Protein AF-A0A6B2CP28-F1 (afdb_monomer_lite)

Structure (mmCIF, N/CA/C/O backbone):
data_AF-A0A6B2CP28-F1
#
_entry.id   AF-A0A6B2CP28-F1
#
loop_
_atom_site.group_PDB
_atom_site.id
_atom_site.type_symbol
_atom_site.label_atom_id
_atom_site.label_alt_id
_atom_site.label_comp_id
_atom_site.label_asym_id
_atom_site.label_entity_id
_atom_site.label_seq_id
_atom_site.pdbx_PDB_ins_code
_atom_site.Cartn_x
_atom_site.Cartn_y
_atom_site.Cartn_z
_atom_site.occupancy
_atom_site.B_iso_or_equiv
_atom_site.auth_seq_id
_atom_site.auth_comp_id
_atom_site.auth_asym_id
_atom_site.auth_atom_id
_atom_site.pdbx_PDB_model_num
ATOM 1 N N . MET A 1 1 ? -25.891 40.504 17.942 1.00 38.31 1 MET A N 1
ATOM 2 C CA . MET A 1 1 ? -26.659 39.750 16.930 1.00 38.31 1 MET A CA 1
ATOM 3 C C . MET A 1 1 ? -25.998 38.389 16.812 1.00 38.31 1 MET A C 1
ATOM 5 O O . MET A 1 1 ? -24.889 38.319 16.306 1.00 38.31 1 MET A O 1
ATOM 9 N N . ALA A 1 2 ? -26.591 37.360 17.416 1.00 34.03 2 ALA A N 1
ATOM 10 C CA . ALA A 1 2 ? -26.086 35.992 17.345 1.00 34.03 2 ALA A CA 1
ATOM 11 C C . ALA A 1 2 ? -26.688 35.319 16.104 1.00 34.03 2 ALA A C 1
ATOM 13 O O . ALA A 1 2 ? -27.898 35.398 15.899 1.00 34.03 2 ALA A O 1
ATOM 14 N N . LEU A 1 3 ? -25.841 34.721 15.267 1.00 36.88 3 LEU A N 1
ATOM 15 C CA . LEU A 1 3 ? -26.268 33.876 14.151 1.00 36.88 3 LEU A CA 1
ATOM 16 C C . LEU A 1 3 ? -26.962 32.620 14.708 1.00 36.88 3 LEU A C 1
ATOM 18 O O . LEU A 1 3 ? -26.489 32.078 15.711 1.00 36.88 3 LEU A O 1
ATOM 22 N N . PRO A 1 4 ? -28.069 32.153 14.107 1.00 35.31 4 PRO A N 1
ATOM 23 C CA . PRO A 1 4 ? -28.723 30.937 14.559 1.00 35.31 4 PRO A CA 1
ATOM 24 C C . PRO A 1 4 ? -27.819 29.731 14.278 1.00 35.31 4 PRO A C 1
ATOM 26 O O . PRO A 1 4 ? -27.200 29.630 13.218 1.00 35.31 4 PRO A O 1
ATOM 29 N N . LEU A 1 5 ? -27.748 28.825 15.253 1.00 40.19 5 LEU A N 1
ATOM 30 C CA . LEU A 1 5 ? -27.145 27.505 15.103 1.00 40.19 5 LEU A CA 1
ATOM 31 C C . LEU A 1 5 ? -27.810 26.785 13.921 1.00 40.19 5 LEU A C 1
ATOM 33 O O . LEU A 1 5 ? -29.037 26.688 13.860 1.00 40.19 5 LEU A O 1
ATOM 37 N N . SER A 1 6 ? -26.986 26.302 12.990 1.00 42.72 6 SER A N 1
ATOM 38 C CA . SER A 1 6 ? -27.401 25.396 11.915 1.00 42.72 6 SER A CA 1
ATOM 39 C C . SER A 1 6 ? -28.162 24.202 12.512 1.00 42.72 6 SER A C 1
ATOM 41 O O . SER A 1 6 ? -27.736 23.698 13.558 1.00 42.72 6 SER A O 1
ATOM 43 N N . PRO A 1 7 ? -29.276 23.746 11.908 1.00 38.41 7 PRO A N 1
ATOM 44 C CA . PRO A 1 7 ? -30.028 22.618 12.437 1.00 38.41 7 PRO A CA 1
ATOM 45 C C . PRO A 1 7 ? -29.132 21.378 12.509 1.00 38.41 7 PRO A C 1
ATOM 47 O O . PRO A 1 7 ? -28.359 21.096 11.592 1.00 38.41 7 PRO A O 1
ATOM 50 N N . ALA A 1 8 ? -29.230 20.658 13.628 1.00 37.75 8 ALA A N 1
ATOM 51 C CA . ALA A 1 8 ? -28.559 19.384 13.827 1.00 37.75 8 ALA A CA 1
ATOM 52 C C . ALA A 1 8 ? -28.842 18.460 12.634 1.00 37.75 8 ALA A C 1
ATOM 54 O O . ALA A 1 8 ? -29.993 18.326 12.207 1.00 37.75 8 ALA A O 1
ATOM 55 N N . ALA A 1 9 ? -27.785 17.845 12.097 1.00 37.03 9 ALA A N 1
ATOM 56 C CA . ALA A 1 9 ? -27.901 16.825 11.068 1.00 37.03 9 ALA A CA 1
ATOM 57 C C . ALA A 1 9 ? -28.882 15.750 11.554 1.00 37.03 9 ALA A C 1
ATOM 59 O O . ALA A 1 9 ? -28.662 15.107 12.581 1.00 37.03 9 ALA A O 1
ATOM 60 N N . SER A 1 10 ? -29.996 15.603 10.846 1.00 34.75 10 SER A N 1
ATOM 61 C CA . SER A 1 10 ? -30.960 14.541 11.098 1.00 34.75 10 SER A CA 1
ATOM 62 C C . SER A 1 10 ? -30.521 13.321 10.297 1.00 34.75 10 SER A C 1
ATOM 64 O O . SER A 1 10 ? -30.512 13.342 9.069 1.00 34.75 10 SER A O 1
ATOM 66 N N . ALA A 1 11 ? -30.126 12.258 10.995 1.00 31.42 11 ALA A N 1
ATOM 67 C CA . ALA A 1 11 ? -30.044 10.935 10.397 1.00 31.42 11 ALA A CA 1
ATOM 68 C C . ALA A 1 11 ? -31.478 10.420 10.214 1.00 31.42 11 ALA A C 1
ATOM 70 O O . ALA A 1 11 ? -32.272 10.451 11.156 1.00 31.42 11 ALA A O 1
ATOM 71 N N . SER A 1 12 ? -31.824 9.973 9.009 1.00 33.59 12 SER A N 1
ATOM 72 C CA . SER A 1 12 ? -33.079 9.263 8.764 1.00 33.59 12 SER A CA 1
ATOM 73 C C . SER A 1 12 ? -32.764 7.791 8.533 1.00 33.59 12 SER A C 1
ATOM 75 O O . SER A 1 12 ? -31.929 7.448 7.702 1.00 33.59 12 SER A O 1
ATOM 77 N N . VAL A 1 13 ? -33.405 6.925 9.317 1.00 31.66 13 VAL A N 1
ATOM 78 C CA . VAL A 1 13 ? -33.374 5.474 9.126 1.00 31.66 13 VAL A CA 1
ATOM 79 C C . VAL A 1 13 ? -34.500 5.144 8.158 1.00 31.66 13 VAL A C 1
ATOM 81 O O . VAL A 1 13 ? -35.669 5.311 8.504 1.00 31.66 13 VAL A O 1
ATOM 84 N N . THR A 1 14 ? -34.163 4.699 6.951 1.00 35.66 14 THR A N 1
ATOM 85 C CA . THR A 1 14 ? -35.154 4.129 6.031 1.00 35.66 14 THR A CA 1
ATOM 86 C C . THR A 1 14 ? -34.930 2.627 5.978 1.00 35.66 14 THR A C 1
ATOM 88 O O . THR A 1 14 ? -33.905 2.160 5.495 1.00 35.66 14 THR A O 1
ATOM 91 N N . THR A 1 15 ? -35.879 1.862 6.507 1.00 32.38 15 THR A N 1
ATOM 92 C CA . THR A 1 15 ? -35.876 0.402 6.428 1.00 32.38 15 THR A CA 1
ATOM 93 C C . THR A 1 15 ? -36.390 -0.027 5.056 1.00 32.38 15 THR A C 1
ATOM 95 O O . THR A 1 15 ? -37.582 0.060 4.763 1.00 32.38 15 THR A O 1
ATOM 98 N N . LEU A 1 16 ? -35.494 -0.505 4.194 1.00 34.19 16 LEU A N 1
ATOM 99 C CA . LEU A 1 16 ? -35.865 -1.191 2.957 1.00 34.19 16 LEU A CA 1
ATOM 100 C C . LEU A 1 16 ? -35.676 -2.700 3.143 1.00 34.19 16 LEU A C 1
ATOM 102 O O . LEU A 1 16 ? -34.572 -3.219 3.029 1.00 34.19 16 LEU A O 1
ATOM 106 N N . GLY A 1 17 ? -36.781 -3.404 3.405 1.00 35.19 17 GLY A N 1
ATOM 107 C CA . GLY A 1 17 ? -36.851 -4.868 3.335 1.00 35.19 17 GLY A CA 1
ATOM 108 C C . GLY A 1 17 ? -37.191 -5.557 4.658 1.00 35.19 17 GLY A C 1
ATOM 109 O O . GLY A 1 17 ? -36.613 -5.287 5.702 1.00 35.19 17 GLY A O 1
ATOM 110 N N . SER A 1 18 ? -38.142 -6.489 4.607 1.00 37.91 18 SER A N 1
ATOM 111 C CA . SER A 1 18 ? -38.611 -7.297 5.739 1.00 37.91 18 SER A CA 1
ATOM 112 C C . SER A 1 18 ? -37.729 -8.536 5.979 1.00 37.91 18 SER A C 1
ATOM 114 O O . SER A 1 18 ? -38.221 -9.665 5.960 1.00 37.91 18 SER A O 1
ATOM 116 N N . GLY A 1 19 ? -36.420 -8.337 6.150 1.00 37.09 19 GLY A N 1
ATOM 117 C CA . GLY A 1 19 ? -35.455 -9.381 6.518 1.00 37.09 19 GLY A CA 1
ATOM 118 C C . GLY A 1 19 ? -34.717 -9.030 7.818 1.00 37.09 19 GLY A C 1
ATOM 119 O O . GLY A 1 19 ? -34.702 -7.864 8.195 1.00 37.09 19 GLY A O 1
ATOM 120 N N . PRO A 1 20 ? -34.084 -9.997 8.510 1.00 34.69 20 PRO A N 1
ATOM 121 C CA . PRO A 1 20 ? -33.405 -9.772 9.796 1.00 34.69 20 PRO A CA 1
ATOM 122 C C . PRO A 1 20 ? -32.085 -8.982 9.685 1.00 34.69 20 PRO A C 1
ATOM 124 O O . PRO A 1 20 ? -31.328 -8.916 10.648 1.00 34.69 20 PRO A O 1
ATOM 127 N N . TRP A 1 21 ? -31.795 -8.404 8.518 1.00 32.75 21 TRP A N 1
ATOM 128 C CA . TRP A 1 21 ? -30.595 -7.620 8.257 1.00 32.75 21 TRP A CA 1
ATOM 129 C C . TRP A 1 21 ? -30.989 -6.148 8.174 1.00 32.75 21 TRP A C 1
ATOM 131 O O . TRP A 1 21 ? -31.451 -5.669 7.140 1.00 32.75 21 TRP A O 1
ATOM 141 N N . GLU A 1 22 ? -30.840 -5.439 9.289 1.00 33.03 22 GLU A N 1
ATOM 142 C CA . GLU A 1 22 ? -30.859 -3.979 9.298 1.00 33.03 22 GLU A CA 1
ATOM 143 C C . GLU A 1 22 ? -29.590 -3.491 8.586 1.00 33.03 22 GLU A C 1
ATOM 145 O O . GLU A 1 22 ? -28.498 -3.484 9.152 1.00 33.03 22 GLU A O 1
ATOM 150 N N . TYR A 1 23 ? -29.707 -3.128 7.311 1.00 33.31 23 TYR A N 1
ATOM 151 C CA . TYR A 1 23 ? -28.635 -2.429 6.612 1.00 33.31 23 TYR A CA 1
ATOM 152 C C . TYR A 1 23 ? -28.639 -0.963 7.055 1.00 33.31 23 TYR A C 1
ATOM 154 O O . TYR A 1 23 ? -29.625 -0.251 6.863 1.00 33.31 23 TYR A O 1
ATOM 162 N N . VAL A 1 24 ? -27.528 -0.497 7.627 1.00 33.41 24 VAL A N 1
ATOM 163 C CA . VAL A 1 24 ? -27.251 0.938 7.744 1.00 33.41 24 VAL A CA 1
ATOM 164 C C . VAL A 1 24 ? -26.735 1.399 6.386 1.00 33.41 24 VAL A C 1
ATOM 166 O O . VAL A 1 24 ? -25.565 1.222 6.050 1.00 33.41 24 VAL A O 1
ATOM 169 N N . GLU A 1 25 ? -27.631 1.955 5.576 1.00 32.31 25 GLU A N 1
ATOM 170 C CA . GLU A 1 25 ? -27.261 2.669 4.361 1.00 32.31 25 GLU A CA 1
ATOM 171 C C . GLU A 1 25 ? -26.589 3.985 4.766 1.00 32.31 25 GLU A C 1
ATOM 173 O O . GLU A 1 25 ? -27.236 4.948 5.184 1.00 32.31 25 GLU A O 1
ATOM 178 N N . LEU A 1 26 ? -25.263 4.033 4.657 1.00 33.34 26 LEU A N 1
ATOM 179 C CA . LEU A 1 26 ? -24.561 5.306 4.611 1.00 33.34 26 LEU A CA 1
ATOM 180 C C . LEU A 1 26 ? -24.804 5.888 3.220 1.00 33.34 26 LEU A C 1
ATOM 182 O O . LEU A 1 26 ? -24.045 5.633 2.285 1.00 33.34 26 LEU A O 1
ATOM 186 N N . ILE A 1 27 ? -25.885 6.665 3.096 1.00 35.78 27 ILE A N 1
ATOM 187 C CA . ILE A 1 27 ? -26.033 7.659 2.030 1.00 35.78 27 ILE A CA 1
ATOM 188 C C . ILE A 1 27 ? -24.678 8.371 1.957 1.00 35.78 27 ILE A C 1
ATOM 190 O O . ILE A 1 27 ? -24.216 8.822 3.015 1.00 35.78 27 ILE A O 1
ATOM 194 N N . PRO A 1 28 ? -24.009 8.444 0.784 1.00 33.41 28 PRO A N 1
ATOM 195 C CA . PRO A 1 28 ? -22.745 9.154 0.682 1.00 33.41 28 PRO A CA 1
ATOM 196 C C . PRO A 1 28 ? -23.021 10.522 1.279 1.00 33.41 28 PRO A C 1
ATOM 198 O O . PRO A 1 28 ? -23.961 11.188 0.820 1.00 33.41 28 PRO A O 1
ATOM 201 N N . PRO A 1 29 ? -22.327 10.915 2.362 1.00 38.56 29 PRO A N 1
ATOM 202 C CA . PRO A 1 29 ? -22.622 12.195 2.935 1.00 38.56 29 PRO A CA 1
ATOM 203 C C . PRO A 1 29 ? -22.451 13.171 1.781 1.00 38.56 29 PRO A C 1
ATOM 205 O O . PRO A 1 29 ? -21.515 13.076 0.988 1.00 38.56 29 PRO A O 1
ATOM 208 N N . VAL A 1 30 ? -23.337 14.148 1.692 1.00 41.69 30 VAL A N 1
ATOM 209 C CA . VAL A 1 30 ? -23.111 15.329 0.849 1.00 41.69 30 VAL A CA 1
ATOM 210 C C . VAL A 1 30 ? -21.768 16.019 1.217 1.00 41.69 30 VAL A C 1
ATOM 212 O O . VAL A 1 30 ? -21.330 16.929 0.531 1.00 41.69 30 VAL A O 1
ATOM 215 N N . ASN A 1 31 ? -21.101 15.508 2.268 1.00 41.69 31 ASN A N 1
ATOM 216 C CA . ASN A 1 31 ? -19.755 15.740 2.770 1.00 41.69 31 ASN A CA 1
ATOM 217 C C . ASN A 1 31 ? -18.869 14.468 2.749 1.00 41.69 31 ASN A C 1
ATOM 219 O O . ASN A 1 31 ? -18.146 14.223 3.718 1.00 41.69 31 ASN A O 1
ATOM 223 N N . ALA A 1 32 ? -18.927 13.605 1.726 1.00 43.25 32 ALA A N 1
ATOM 224 C CA . ALA A 1 32 ? -17.820 12.683 1.470 1.00 43.25 32 ALA A CA 1
ATOM 225 C C . ALA A 1 32 ? -16.600 13.586 1.389 1.00 43.25 32 ALA A C 1
ATOM 227 O O . ALA A 1 32 ? -16.577 14.469 0.535 1.00 43.25 32 ALA A O 1
ATOM 228 N N . THR A 1 33 ? -15.702 13.485 2.370 1.00 44.34 33 THR A N 1
ATOM 229 C CA . THR A 1 33 ? -14.584 14.407 2.521 1.00 44.34 33 THR A CA 1
ATOM 230 C C . THR A 1 33 ? -13.826 14.400 1.214 1.00 44.34 33 THR A C 1
ATOM 232 O O . THR A 1 33 ? -13.039 13.492 0.945 1.00 44.34 33 THR A O 1
ATOM 235 N N . VAL A 1 34 ? -14.088 15.411 0.388 1.00 45.28 34 VAL A N 1
ATOM 236 C CA . VAL A 1 34 ? -13.196 15.800 -0.683 1.00 45.28 34 VAL A CA 1
ATOM 237 C C . VAL A 1 34 ? -11.833 15.906 -0.006 1.00 45.28 34 VAL A C 1
ATOM 239 O O . VAL A 1 34 ? -11.741 16.260 1.176 1.00 45.28 34 VAL A O 1
ATOM 242 N N . LEU A 1 35 ? -10.769 15.545 -0.714 1.00 48.34 35 LEU A N 1
ATOM 243 C CA . LEU A 1 35 ? -9.383 15.741 -0.283 1.00 48.34 35 LEU A CA 1
ATOM 244 C C . LEU A 1 35 ? -9.078 17.254 -0.181 1.00 48.34 35 LEU A C 1
ATOM 246 O O . LEU A 1 35 ? -8.117 17.759 -0.740 1.00 48.34 35 LEU A O 1
ATOM 250 N N . GLU A 1 36 ? -9.941 18.032 0.462 1.00 47.47 36 GLU A N 1
ATOM 251 C CA . GLU A 1 36 ? -10.172 19.434 0.142 1.00 47.47 36 GLU A CA 1
ATOM 252 C C . GLU A 1 36 ? -9.068 20.334 0.688 1.00 47.47 36 GLU A C 1
ATOM 254 O O . GLU A 1 36 ? -8.972 21.489 0.292 1.00 47.47 36 GLU A O 1
ATOM 259 N N . VAL A 1 37 ? -8.166 19.806 1.523 1.00 51.19 37 VAL A N 1
ATOM 260 C CA . VAL A 1 37 ? -6.989 20.545 1.994 1.00 51.19 37 VAL A CA 1
ATOM 261 C C . VAL A 1 37 ? -5.802 19.614 2.280 1.00 51.19 37 VAL A C 1
ATOM 263 O O . VAL A 1 37 ? -5.224 19.651 3.363 1.00 51.19 37 VAL A O 1
ATOM 266 N N . VAL A 1 38 ? -5.421 18.750 1.334 1.00 56.75 38 VAL A N 1
ATOM 267 C CA . VAL A 1 38 ? -4.126 18.045 1.422 1.00 56.75 38 VAL A CA 1
ATOM 268 C C . VAL A 1 38 ? -3.160 18.673 0.416 1.00 56.75 38 VAL A C 1
ATOM 270 O O . VAL A 1 38 ? -3.529 18.792 -0.759 1.00 56.75 38 VAL A O 1
ATOM 273 N N . PRO A 1 39 ? -1.943 19.104 0.818 1.00 68.31 39 PRO A N 1
ATOM 274 C CA . PRO A 1 39 ? -0.915 19.456 -0.155 1.00 68.31 39 PRO A CA 1
ATOM 275 C C . PRO A 1 39 ? -0.753 18.300 -1.143 1.00 68.31 39 PRO A C 1
ATOM 277 O O . PRO A 1 39 ? -0.866 17.136 -0.774 1.00 68.31 39 PRO A O 1
ATOM 280 N N . CYS A 1 40 ? -0.542 18.619 -2.416 1.00 82.62 40 CYS A N 1
ATOM 281 C CA . CYS A 1 40 ? -0.365 17.599 -3.440 1.00 82.62 40 CYS A CA 1
ATOM 282 C C . CYS A 1 40 ? 0.967 16.882 -3.186 1.00 82.62 40 CYS A C 1
ATOM 284 O O . CYS A 1 40 ? 2.029 17.444 -3.454 1.00 82.62 40 CYS A O 1
ATOM 286 N N . VAL A 1 41 ? 0.907 15.679 -2.614 1.00 89.62 41 VAL A N 1
ATOM 287 C CA . VAL A 1 41 ? 2.081 14.875 -2.258 1.00 89.62 41 VAL A CA 1
ATOM 288 C C . VAL A 1 41 ? 2.338 13.865 -3.359 1.00 89.62 41 VAL A C 1
ATOM 290 O O . VAL A 1 41 ? 1.409 13.242 -3.872 1.00 89.62 41 VAL A O 1
ATOM 293 N N . MET A 1 42 ? 3.610 13.700 -3.707 1.00 93.62 42 MET A N 1
ATOM 294 C CA . MET A 1 42 ? 4.080 12.713 -4.665 1.00 93.62 42 MET A CA 1
ATOM 295 C C . MET A 1 42 ? 5.246 11.949 -4.052 1.00 93.62 42 MET A C 1
ATOM 297 O O . MET A 1 42 ? 6.156 12.559 -3.491 1.00 93.62 42 MET A O 1
ATOM 301 N N . LEU A 1 43 ? 5.197 10.629 -4.166 1.00 95.50 43 LEU A N 1
ATOM 302 C CA . LEU A 1 43 ? 6.279 9.729 -3.802 1.00 95.50 43 LEU A CA 1
ATOM 303 C C . LEU A 1 43 ? 6.645 8.896 -5.008 1.00 95.50 43 LEU A C 1
ATOM 305 O O . LEU A 1 43 ? 5.772 8.522 -5.795 1.00 95.50 43 LEU A O 1
ATOM 309 N N . SER A 1 44 ? 7.920 8.551 -5.087 1.00 96.00 44 SER A N 1
ATOM 310 C CA . SER A 1 44 ? 8.421 7.742 -6.173 1.00 96.00 44 SER A CA 1
ATOM 311 C C . SER A 1 44 ? 9.442 6.723 -5.693 1.00 96.00 44 SER A C 1
ATOM 313 O O . SER A 1 44 ? 10.217 6.991 -4.775 1.00 96.00 44 SER A O 1
ATOM 315 N N . GLN A 1 45 ? 9.447 5.555 -6.325 1.00 97.19 45 GLN A N 1
ATOM 316 C CA . GLN A 1 45 ? 10.399 4.488 -6.063 1.00 97.19 45 GLN A CA 1
ATOM 317 C C . GLN A 1 45 ? 10.886 3.898 -7.388 1.00 97.19 45 GLN A C 1
ATOM 319 O O . GLN A 1 45 ? 10.125 3.292 -8.145 1.00 97.19 45 GLN A O 1
ATOM 324 N N . ALA A 1 46 ? 12.174 4.079 -7.667 1.00 96.25 46 ALA A N 1
ATOM 325 C CA . ALA A 1 46 ? 12.849 3.399 -8.765 1.00 96.25 46 ALA A CA 1
ATOM 326 C C . ALA A 1 46 ? 13.052 1.903 -8.438 1.00 96.25 46 ALA A C 1
ATOM 328 O O . ALA A 1 46 ? 13.070 1.534 -7.260 1.00 96.25 46 ALA A O 1
ATOM 329 N N . PRO A 1 47 ? 13.266 1.032 -9.440 1.00 95.31 47 PRO A N 1
ATOM 330 C CA . PRO A 1 47 ? 13.666 -0.359 -9.221 1.00 95.31 47 PRO A CA 1
ATOM 331 C C . PRO A 1 47 ? 14.858 -0.501 -8.260 1.00 95.31 47 PRO A C 1
ATOM 333 O O . PRO A 1 47 ? 15.898 0.122 -8.467 1.00 95.31 47 PRO A O 1
ATOM 336 N N . GLY A 1 48 ? 14.710 -1.307 -7.204 1.00 92.94 48 GLY A N 1
ATOM 337 C CA . GLY A 1 48 ? 15.714 -1.464 -6.141 1.00 92.94 48 GLY A CA 1
ATOM 338 C C . GLY A 1 48 ? 15.929 -0.215 -5.277 1.00 92.94 48 GLY A C 1
ATOM 339 O O . GLY A 1 48 ? 16.864 -0.165 -4.476 1.00 92.94 48 GLY A O 1
ATOM 340 N N . GLY A 1 49 ? 15.097 0.809 -5.463 1.00 92.44 49 GLY A N 1
ATOM 341 C CA . GLY A 1 49 ? 15.145 2.071 -4.745 1.00 92.44 49 GLY A CA 1
ATOM 342 C C . GLY A 1 49 ? 14.701 1.938 -3.293 1.00 92.44 49 GLY A C 1
ATOM 343 O O . GLY A 1 49 ? 14.042 0.975 -2.898 1.00 92.44 49 GLY A O 1
ATOM 344 N N . GLN A 1 50 ? 15.067 2.946 -2.500 1.00 90.50 50 GLN A N 1
ATOM 345 C CA . GLN A 1 50 ? 14.677 3.035 -1.097 1.00 90.50 50 GLN A CA 1
ATOM 346 C C . GLN A 1 50 ? 13.154 3.054 -0.963 1.00 90.50 50 GLN A C 1
ATOM 348 O O . GLN A 1 50 ? 12.460 3.749 -1.708 1.00 90.50 50 GLN A O 1
ATOM 353 N N . TYR A 1 51 ? 12.658 2.305 0.016 1.00 89.31 51 TYR A N 1
ATOM 354 C CA . TYR A 1 51 ? 11.257 2.342 0.400 1.00 89.31 51 TYR A CA 1
ATOM 355 C C . TYR A 1 51 ? 10.881 3.758 0.858 1.00 89.31 51 TYR A C 1
ATOM 357 O O . TYR A 1 51 ? 11.637 4.404 1.589 1.00 89.31 51 TYR A O 1
ATOM 365 N N . SER A 1 52 ? 9.723 4.251 0.421 1.00 89.50 52 SER A N 1
ATOM 366 C CA . SER A 1 52 ? 9.239 5.583 0.779 1.00 89.50 52 SER A CA 1
ATOM 367 C C . SER A 1 52 ? 7.751 5.551 1.085 1.00 89.50 52 SER A C 1
ATOM 369 O O . SER A 1 52 ? 6.983 4.870 0.416 1.00 89.50 52 SER A O 1
ATOM 371 N N . GLN A 1 53 ? 7.346 6.306 2.102 1.00 92.81 53 GLN A N 1
ATOM 372 C CA . GLN A 1 53 ? 5.950 6.423 2.499 1.00 92.81 53 GLN A CA 1
ATOM 373 C C . GLN A 1 53 ? 5.656 7.825 3.022 1.00 92.81 53 GLN A C 1
ATOM 375 O O . GLN A 1 53 ? 6.566 8.543 3.447 1.00 92.81 53 GLN A O 1
ATOM 380 N N . TYR A 1 54 ? 4.381 8.202 3.028 1.00 90.88 54 TYR A N 1
ATOM 381 C CA . TYR A 1 54 ? 3.946 9.488 3.559 1.00 90.88 54 TYR A CA 1
ATOM 382 C C . TYR A 1 54 ? 2.613 9.366 4.288 1.00 90.88 54 TYR A C 1
ATOM 384 O O . TYR A 1 54 ? 1.634 8.886 3.718 1.00 90.88 54 TYR A O 1
ATOM 392 N N . ASN A 1 55 ? 2.579 9.856 5.529 1.00 89.75 55 ASN A N 1
ATOM 393 C CA . ASN A 1 55 ? 1.366 9.945 6.335 1.00 89.75 55 ASN A CA 1
ATOM 394 C C . ASN A 1 55 ? 0.583 11.197 5.926 1.00 89.75 55 ASN A C 1
ATOM 396 O O . ASN A 1 55 ? 1.012 12.321 6.188 1.00 89.75 55 ASN A O 1
ATOM 400 N N . LEU A 1 56 ? -0.564 11.006 5.282 1.00 84.38 56 LEU A N 1
ATOM 401 C CA . LEU A 1 56 ? -1.496 12.072 4.930 1.00 84.38 56 LEU A CA 1
ATOM 402 C C . LEU A 1 56 ? -2.561 12.169 6.016 1.00 84.38 56 LEU A C 1
ATOM 404 O O . LEU A 1 56 ? -3.234 11.183 6.299 1.00 84.38 56 LEU A O 1
ATOM 408 N N . THR A 1 57 ? -2.765 13.362 6.564 1.00 80.19 57 THR A N 1
ATOM 409 C CA . THR A 1 57 ? -3.870 13.639 7.489 1.00 80.19 57 THR A CA 1
ATOM 410 C C . THR A 1 57 ? -4.855 14.587 6.823 1.00 80.19 57 THR A C 1
ATOM 412 O O . THR A 1 57 ? -4.486 15.675 6.381 1.00 80.19 57 THR A O 1
ATOM 415 N N . PHE A 1 58 ? -6.113 14.171 6.739 1.00 75.50 58 PHE A N 1
ATOM 416 C CA . PHE A 1 58 ? -7.204 14.965 6.194 1.00 75.50 58 PHE A CA 1
ATOM 417 C C . PHE A 1 58 ? -7.702 15.988 7.216 1.00 75.50 58 PHE A C 1
ATOM 419 O O . PHE A 1 58 ? -7.528 15.828 8.424 1.00 75.50 58 PHE A O 1
ATOM 426 N N . ALA A 1 59 ? -8.407 17.018 6.743 1.00 71.25 59 ALA A N 1
ATOM 427 C CA . ALA A 1 59 ? -9.025 18.023 7.613 1.00 71.25 59 ALA A CA 1
ATOM 428 C C . ALA A 1 59 ? -10.027 17.418 8.622 1.00 71.25 59 ALA A C 1
ATOM 430 O O . ALA A 1 59 ? -10.246 17.981 9.690 1.00 71.25 59 ALA A O 1
ATOM 431 N N . SER A 1 60 ? -10.599 16.250 8.311 1.00 70.50 60 SER A N 1
ATOM 432 C CA . SER A 1 60 ? -11.464 15.477 9.211 1.00 70.50 60 SER A CA 1
ATOM 433 C C . SER A 1 60 ? -10.725 14.789 10.366 1.00 70.50 60 SER A C 1
ATOM 435 O O . SER A 1 60 ? -11.371 14.165 11.204 1.00 70.50 60 SER A O 1
ATOM 437 N N . GLY A 1 61 ? -9.389 14.852 10.407 1.00 72.31 61 GLY A N 1
ATOM 438 C CA . GLY A 1 61 ? -8.546 14.155 11.385 1.00 72.31 61 GLY A CA 1
ATOM 439 C C . GLY A 1 61 ? -8.228 12.703 11.017 1.00 72.31 61 GLY A C 1
ATOM 440 O O . GLY A 1 61 ? -7.333 12.110 11.608 1.00 72.31 61 GLY A O 1
ATOM 441 N N . VAL A 1 62 ? -8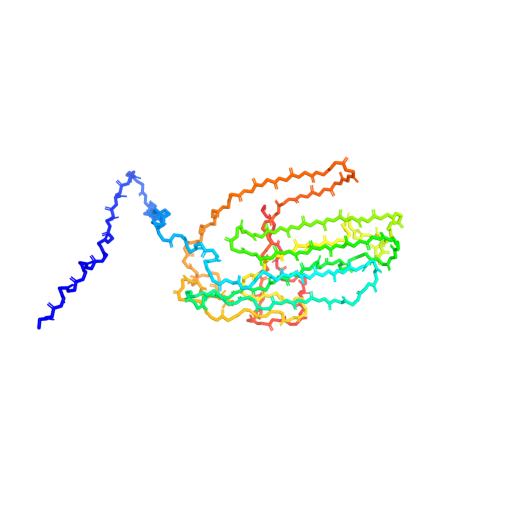.909 12.143 10.015 1.00 78.00 62 VAL A N 1
ATOM 442 C CA . VAL A 1 62 ? -8.593 10.825 9.452 1.00 78.00 62 VAL A CA 1
ATOM 443 C C . VAL A 1 62 ? -7.228 10.881 8.775 1.00 78.00 62 VAL A C 1
ATOM 445 O O . VAL A 1 62 ? -6.916 11.862 8.101 1.00 78.00 62 VAL A O 1
ATOM 448 N N . SER A 1 63 ? -6.428 9.826 8.914 1.00 83.94 63 SER A N 1
ATOM 449 C CA . SER A 1 63 ? -5.141 9.735 8.228 1.00 83.94 63 SER A CA 1
ATOM 450 C C . SER A 1 63 ? -4.971 8.414 7.498 1.00 83.94 63 SER A C 1
ATOM 452 O O . SER A 1 63 ? -5.575 7.407 7.858 1.00 83.94 63 SER A O 1
ATOM 454 N N . VAL A 1 64 ? -4.158 8.457 6.452 1.00 87.94 64 VAL A N 1
ATOM 455 C CA . VAL A 1 64 ? -3.792 7.331 5.595 1.00 87.94 64 VAL A CA 1
ATOM 456 C C . VAL A 1 64 ? -2.295 7.379 5.331 1.00 87.94 64 VAL A C 1
ATOM 458 O O . VAL A 1 64 ? -1.673 8.436 5.458 1.00 87.94 64 VAL A O 1
ATOM 461 N N . VAL A 1 65 ? -1.718 6.262 4.914 1.00 91.69 65 VAL A N 1
ATOM 462 C CA . VAL A 1 65 ? -0.348 6.231 4.392 1.00 91.69 65 VAL A CA 1
ATOM 463 C C . VAL A 1 65 ? -0.392 5.955 2.903 1.00 91.69 65 VAL A C 1
ATOM 465 O O . VAL A 1 65 ? -1.114 5.067 2.474 1.00 91.69 65 VAL A O 1
ATOM 468 N N . ILE A 1 66 ? 0.366 6.701 2.105 1.00 92.56 66 ILE A N 1
ATOM 469 C CA . ILE A 1 66 ? 0.584 6.366 0.693 1.00 92.56 66 ILE A CA 1
ATOM 470 C C . ILE A 1 66 ? 2.002 5.849 0.490 1.00 92.56 66 ILE A C 1
ATOM 472 O O . ILE A 1 66 ? 2.934 6.340 1.134 1.00 92.56 66 ILE A O 1
ATOM 476 N N . THR A 1 67 ? 2.170 4.891 -0.417 1.00 95.25 67 THR A N 1
ATOM 477 C CA . THR A 1 67 ? 3.482 4.327 -0.752 1.00 95.25 67 THR A CA 1
ATOM 478 C C . THR A 1 67 ? 3.504 3.781 -2.187 1.00 95.25 67 THR A C 1
ATOM 480 O O . THR A 1 67 ? 2.516 3.196 -2.633 1.00 95.25 67 THR A O 1
ATOM 483 N N . PRO A 1 68 ? 4.603 3.975 -2.944 1.00 96.38 68 PRO A N 1
ATOM 484 C CA . PRO A 1 68 ? 4.817 3.283 -4.214 1.00 96.38 68 PRO A CA 1
ATOM 485 C C . PRO A 1 68 ? 4.921 1.754 -4.085 1.00 96.38 68 PRO A C 1
ATOM 487 O O . PRO A 1 68 ? 4.657 1.058 -5.058 1.00 96.38 68 PRO A O 1
ATOM 490 N N . ASP A 1 69 ? 5.347 1.255 -2.920 1.00 95.62 69 ASP A N 1
ATOM 491 C CA . ASP A 1 69 ? 5.535 -0.160 -2.563 1.00 95.62 69 ASP A CA 1
ATOM 492 C C . ASP A 1 69 ? 6.036 -1.077 -3.697 1.00 95.62 69 ASP A C 1
ATOM 494 O O . ASP A 1 69 ? 5.450 -2.113 -4.021 1.00 95.62 69 ASP A O 1
ATOM 498 N N . ALA A 1 70 ? 7.165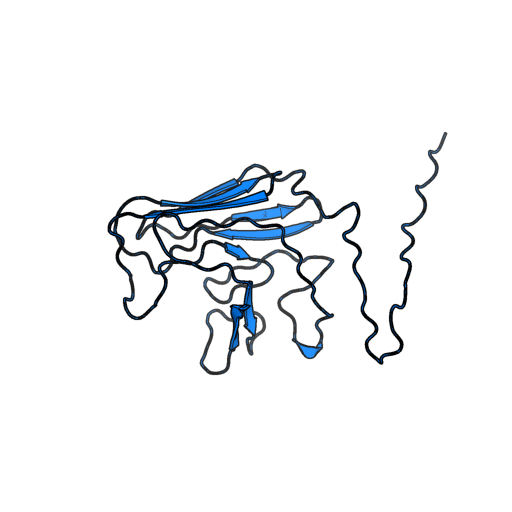 -0.723 -4.317 1.00 95.81 70 ALA A N 1
ATOM 499 C CA . ALA A 1 70 ? 7.813 -1.551 -5.338 1.00 95.81 70 ALA A CA 1
ATOM 500 C C . ALA A 1 70 ? 8.607 -2.720 -4.709 1.00 95.81 70 ALA A C 1
ATOM 502 O O . ALA A 1 70 ? 9.759 -2.968 -5.073 1.00 95.81 70 ALA A O 1
ATOM 503 N N . TRP A 1 71 ? 8.013 -3.413 -3.730 1.00 94.81 71 TRP A N 1
ATOM 504 C CA . TRP A 1 71 ? 8.690 -4.319 -2.794 1.00 94.81 71 TRP A CA 1
ATOM 505 C C . TRP A 1 71 ? 9.426 -5.485 -3.466 1.00 94.81 71 TRP A C 1
ATOM 507 O O . TRP A 1 71 ? 10.495 -5.886 -3.001 1.00 94.81 71 TRP A O 1
ATOM 517 N N . ASN A 1 72 ? 8.907 -5.995 -4.588 1.00 96.56 72 ASN A N 1
ATOM 518 C CA . ASN A 1 72 ? 9.553 -7.067 -5.342 1.00 96.56 72 ASN A CA 1
ATOM 519 C C . ASN A 1 72 ? 10.362 -6.557 -6.544 1.00 96.56 72 ASN A C 1
ATOM 521 O O . ASN A 1 72 ? 10.979 -7.351 -7.241 1.00 96.56 72 ASN A O 1
ATOM 525 N N . THR A 1 73 ? 10.395 -5.256 -6.835 1.00 95.94 73 THR A N 1
ATOM 526 C CA . THR A 1 73 ? 11.103 -4.735 -8.014 1.00 95.94 73 THR A CA 1
ATOM 527 C C . THR A 1 73 ? 12.576 -4.481 -7.683 1.00 95.94 73 THR A C 1
ATOM 529 O O . THR A 1 73 ? 12.914 -3.489 -7.041 1.00 95.94 73 THR A O 1
ATOM 532 N N . ARG A 1 74 ? 13.484 -5.343 -8.161 1.00 95.56 74 ARG A N 1
ATOM 533 C CA . ARG A 1 74 ? 14.917 -5.326 -7.811 1.00 95.56 74 ARG A CA 1
ATOM 534 C C . ARG A 1 74 ? 15.781 -4.425 -8.685 1.00 95.56 74 ARG A C 1
ATOM 536 O O . ARG A 1 74 ? 16.656 -3.729 -8.181 1.00 95.56 74 ARG A O 1
ATOM 543 N N . SER A 1 75 ? 15.636 -4.519 -9.999 1.00 95.94 75 SER A N 1
ATOM 544 C CA . SER A 1 75 ? 16.452 -3.766 -10.960 1.00 95.94 75 SER A CA 1
ATOM 545 C C . SER A 1 75 ? 15.648 -3.457 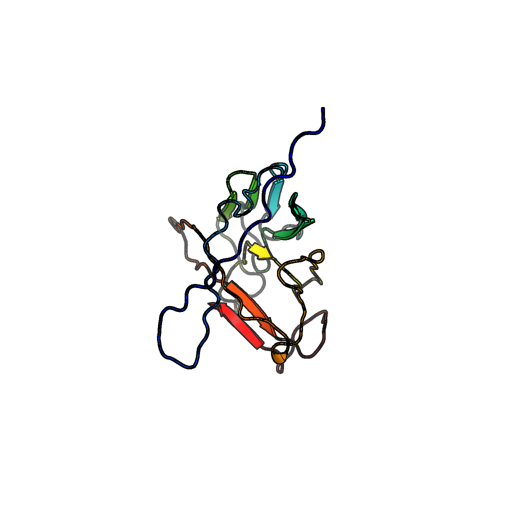-12.212 1.00 95.94 75 SER A C 1
ATOM 547 O O . SER A 1 75 ? 14.537 -3.960 -12.355 1.00 95.94 75 SER A O 1
ATOM 549 N N . GLY A 1 76 ? 16.200 -2.627 -13.096 1.00 94.94 76 GLY A N 1
ATOM 550 C CA . GLY A 1 76 ? 15.536 -2.118 -14.292 1.00 94.94 76 GLY A CA 1
ATOM 551 C C . GLY A 1 76 ? 15.712 -0.608 -14.386 1.00 94.94 76 GLY A C 1
ATOM 552 O O . GLY A 1 76 ? 16.585 -0.033 -13.734 1.00 94.94 76 GLY A O 1
ATOM 553 N N . SER A 1 77 ? 14.871 0.037 -15.183 1.00 96.38 77 SER A N 1
ATOM 554 C CA . SER A 1 77 ? 14.760 1.496 -15.216 1.00 96.38 77 SER A CA 1
ATOM 555 C C . SER A 1 77 ? 13.305 1.949 -15.174 1.00 96.38 77 SER A C 1
ATOM 557 O O . SER A 1 77 ? 12.393 1.144 -15.352 1.00 96.38 77 SER A O 1
ATOM 559 N N . GLY A 1 78 ? 13.105 3.247 -14.946 1.00 95.50 78 GLY A N 1
ATOM 560 C CA . GLY A 1 78 ? 11.788 3.838 -14.740 1.00 95.50 78 GLY A CA 1
ATOM 561 C C . GLY A 1 78 ? 11.471 4.024 -13.256 1.00 95.50 78 GLY A C 1
ATOM 562 O O . GLY A 1 78 ? 12.389 4.105 -12.438 1.00 95.50 78 GLY A O 1
ATOM 563 N N . GLU A 1 79 ? 10.193 4.166 -12.926 1.00 96.00 79 GLU A N 1
ATOM 564 C CA . GLU A 1 79 ? 9.731 4.556 -11.604 1.00 96.00 79 GLU A CA 1
ATOM 565 C C . GLU A 1 79 ? 8.277 4.132 -11.342 1.00 96.00 79 GLU A C 1
ATOM 567 O O . GLU A 1 79 ? 7.417 4.165 -12.230 1.00 96.00 79 GLU A O 1
ATOM 572 N N . VAL A 1 80 ? 8.006 3.762 -10.091 1.00 96.81 80 VAL A N 1
ATOM 573 C CA . VAL A 1 80 ? 6.659 3.654 -9.535 1.00 96.81 80 VAL A CA 1
ATOM 574 C C . VAL A 1 80 ? 6.361 4.936 -8.776 1.00 96.81 80 VAL A C 1
ATOM 576 O O . VAL A 1 80 ? 7.098 5.293 -7.861 1.00 96.81 80 VAL A O 1
ATOM 579 N N . THR A 1 81 ? 5.284 5.625 -9.133 1.00 96.31 81 THR A N 1
ATOM 580 C CA . THR A 1 81 ? 4.900 6.901 -8.527 1.00 96.31 81 THR A CA 1
ATOM 581 C C . THR A 1 81 ? 3.496 6.802 -7.955 1.00 96.31 81 THR A C 1
ATOM 583 O O . THR A 1 81 ? 2.575 6.363 -8.646 1.00 96.31 81 THR A O 1
ATOM 586 N N . VAL A 1 82 ? 3.310 7.287 -6.729 1.00 95.25 82 VAL A N 1
ATOM 587 C CA . VAL A 1 82 ? 1.984 7.555 -6.161 1.00 95.25 82 VAL A CA 1
ATOM 588 C C . VAL A 1 82 ? 1.828 9.036 -5.871 1.00 95.25 82 VAL A C 1
ATOM 590 O O . VAL A 1 82 ? 2.776 9.721 -5.483 1.00 95.25 82 VAL A O 1
ATOM 593 N N . ARG A 1 83 ? 0.620 9.550 -6.073 1.00 91.81 83 ARG A N 1
ATOM 594 C CA . ARG A 1 83 ? 0.293 10.956 -5.873 1.00 91.81 83 ARG A CA 1
ATOM 595 C C . ARG A 1 83 ? -1.068 11.086 -5.205 1.00 91.81 83 ARG A C 1
ATOM 597 O O . ARG A 1 83 ? -2.049 10.559 -5.718 1.00 91.81 83 ARG A O 1
ATOM 604 N N . ALA A 1 84 ? -1.141 11.846 -4.119 1.00 86.94 84 ALA A N 1
ATOM 605 C CA . ALA A 1 84 ? -2.389 12.185 -3.444 1.00 86.94 84 ALA A CA 1
ATOM 606 C C . ALA A 1 84 ? -2.565 13.702 -3.425 1.00 86.94 84 ALA A C 1
ATOM 608 O O . ALA A 1 84 ? -1.739 14.429 -2.873 1.00 86.94 84 ALA A O 1
ATOM 609 N N . CYS A 1 85 ? -3.626 14.184 -4.068 1.00 81.69 85 CYS A N 1
ATOM 610 C CA . CYS A 1 85 ? -3.933 15.610 -4.181 1.00 81.69 85 CYS A CA 1
ATOM 611 C C . CYS A 1 85 ? -5.434 15.826 -4.000 1.00 81.69 85 CYS A C 1
ATOM 613 O O . CYS A 1 85 ? -6.196 14.866 -3.949 1.00 81.69 85 CYS A O 1
ATOM 615 N N . GLY A 1 86 ? -5.885 17.083 -3.971 1.00 73.62 86 GLY A N 1
ATOM 616 C CA . GLY A 1 86 ? -7.305 17.388 -3.762 1.00 73.62 86 GLY A CA 1
ATOM 617 C C . GLY A 1 86 ? -8.280 16.742 -4.751 1.00 73.62 86 GLY A C 1
ATOM 618 O O . GLY A 1 86 ? -9.462 16.607 -4.455 1.00 73.62 86 GLY A O 1
ATOM 619 N N . ASN A 1 87 ? -7.781 16.292 -5.904 1.00 76.94 87 ASN A N 1
ATOM 620 C CA . ASN A 1 87 ? -8.558 15.618 -6.935 1.00 76.94 87 ASN A CA 1
ATOM 621 C C . ASN A 1 87 ? -8.451 14.081 -6.934 1.00 76.94 87 ASN A C 1
ATOM 623 O O . ASN A 1 87 ? -8.937 13.466 -7.879 1.00 76.94 87 ASN A O 1
ATOM 627 N N . GLY A 1 88 ? -7.814 13.462 -5.935 1.00 80.69 88 GLY A N 1
ATOM 628 C CA . GLY A 1 88 ? -7.762 12.003 -5.795 1.00 80.69 88 GLY A CA 1
ATOM 629 C C . GLY A 1 88 ? -6.374 11.424 -5.532 1.00 80.69 88 GLY A C 1
ATOM 630 O O . GLY A 1 88 ? -5.372 12.140 -5.424 1.00 80.69 88 GLY A O 1
ATOM 631 N N . PHE A 1 89 ? -6.347 10.094 -5.457 1.00 87.50 89 PHE A N 1
ATOM 632 C CA . PHE A 1 89 ? -5.141 9.273 -5.445 1.00 87.50 89 PHE A CA 1
ATOM 633 C C . PHE A 1 89 ? -4.843 8.759 -6.858 1.00 87.50 89 PHE A C 1
ATOM 635 O O . PHE A 1 89 ? -5.749 8.363 -7.588 1.00 87.50 89 PHE A O 1
ATOM 642 N N . PHE A 1 90 ? -3.571 8.776 -7.244 1.00 91.38 90 PHE A N 1
ATOM 643 C CA . PHE A 1 90 ? -3.094 8.365 -8.558 1.00 91.38 90 PHE A CA 1
ATOM 644 C C . PHE A 1 90 ? -1.864 7.486 -8.383 1.00 91.38 90 PHE A C 1
ATOM 646 O O . PHE A 1 90 ? -0.931 7.885 -7.690 1.00 91.38 90 PHE A O 1
ATOM 653 N N . ALA A 1 91 ? -1.834 6.34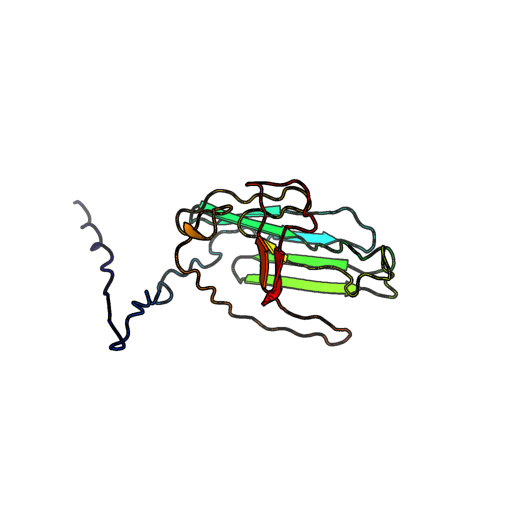6 -9.064 1.00 94.25 91 ALA A N 1
ATOM 654 C CA . ALA A 1 91 ? -0.656 5.499 -9.175 1.00 94.25 91 ALA A CA 1
ATOM 655 C C . ALA A 1 91 ? -0.226 5.404 -10.644 1.00 94.25 91 ALA A C 1
ATOM 657 O O . ALA A 1 91 ? -1.062 5.259 -11.537 1.00 94.25 91 ALA A O 1
ATOM 658 N N . SER A 1 92 ? 1.077 5.501 -10.897 1.00 94.94 92 SER A N 1
ATOM 659 C CA . SER A 1 92 ? 1.685 5.337 -12.215 1.00 94.94 92 SER A CA 1
ATOM 660 C C . SER A 1 92 ? 2.873 4.397 -12.100 1.00 94.94 92 SER A C 1
ATOM 662 O O . SER A 1 92 ? 3.800 4.654 -11.339 1.00 94.94 92 SER A O 1
ATOM 664 N N . ILE A 1 93 ? 2.850 3.315 -12.872 1.00 94.94 93 ILE A N 1
ATOM 665 C CA . ILE A 1 93 ? 3.894 2.296 -12.882 1.00 94.94 93 ILE A CA 1
ATOM 666 C C . ILE A 1 93 ? 4.566 2.355 -14.249 1.00 94.94 93 ILE A C 1
ATOM 668 O O . ILE A 1 93 ? 3.965 1.983 -15.257 1.00 94.94 93 ILE A O 1
ATOM 672 N N . VAL A 1 94 ? 5.811 2.821 -14.294 1.00 95.06 94 VAL A N 1
ATOM 673 C CA . VAL A 1 94 ? 6.602 2.877 -15.525 1.00 95.06 94 VAL A CA 1
ATOM 674 C C . VAL A 1 94 ? 7.900 2.137 -15.276 1.00 95.06 94 VAL A C 1
ATOM 676 O O . VAL A 1 94 ? 8.849 2.729 -14.798 1.00 95.06 94 VAL A O 1
ATOM 679 N N . ASN A 1 95 ? 7.960 0.853 -15.613 1.00 91.81 95 ASN A N 1
ATOM 680 C CA . ASN A 1 95 ? 9.158 0.039 -15.422 1.00 91.81 95 ASN A CA 1
ATOM 681 C C . ASN A 1 95 ? 9.604 -0.582 -16.750 1.00 91.81 95 ASN A C 1
ATOM 683 O O . ASN A 1 95 ? 8.788 -1.117 -17.500 1.00 91.81 95 ASN A O 1
ATOM 687 N N . TYR A 1 96 ? 10.907 -0.558 -17.021 1.00 94.12 96 TYR A N 1
ATOM 688 C CA . TYR A 1 96 ? 11.520 -1.153 -18.207 1.00 94.12 96 TYR A CA 1
ATOM 689 C C . TYR A 1 96 ? 12.565 -2.185 -17.802 1.00 94.12 96 TYR A C 1
ATOM 691 O O . TYR A 1 96 ? 13.419 -1.915 -16.955 1.00 94.12 96 TYR A O 1
ATOM 699 N N . ASN A 1 97 ? 12.514 -3.358 -18.443 1.00 93.94 97 ASN A N 1
ATOM 700 C CA . ASN A 1 97 ? 13.428 -4.478 -18.190 1.00 93.94 97 ASN A CA 1
ATOM 701 C C . ASN A 1 97 ? 13.558 -4.807 -16.694 1.00 93.94 97 ASN A C 1
ATOM 703 O O . ASN A 1 97 ? 14.654 -5.088 -16.207 1.00 93.94 97 ASN A O 1
ATOM 707 N N . ALA A 1 98 ? 12.446 -4.701 -15.962 1.00 93.06 98 ALA A N 1
ATOM 708 C CA . ALA A 1 98 ? 12.473 -4.861 -14.525 1.00 93.06 98 ALA A CA 1
ATOM 709 C C . ALA A 1 98 ? 12.621 -6.332 -14.127 1.00 93.06 98 ALA A C 1
ATOM 711 O O . ALA A 1 98 ? 12.036 -7.214 -14.755 1.00 93.06 98 ALA A O 1
ATOM 712 N N . THR A 1 99 ? 13.400 -6.590 -13.078 1.00 95.31 99 THR A N 1
ATOM 713 C CA . THR A 1 99 ? 13.582 -7.937 -12.520 1.00 95.31 99 THR A CA 1
ATOM 714 C C . THR A 1 99 ? 13.076 -8.007 -11.089 1.00 95.31 99 THR A C 1
ATOM 716 O O . THR A 1 99 ? 13.106 -7.006 -10.370 1.00 95.31 99 THR A O 1
ATOM 719 N N . ALA A 1 100 ? 12.607 -9.187 -10.689 1.00 96.00 100 ALA A N 1
ATOM 720 C CA . ALA A 1 100 ? 12.091 -9.423 -9.351 1.00 96.00 100 ALA A CA 1
ATOM 721 C C . ALA A 1 100 ? 13.215 -9.662 -8.323 1.00 96.00 100 ALA A C 1
ATOM 723 O O . ALA A 1 100 ? 14.264 -10.228 -8.654 1.00 96.00 100 ALA A O 1
ATOM 724 N N . THR A 1 101 ? 12.991 -9.274 -7.066 1.00 94.88 101 THR A N 1
ATOM 725 C CA . THR A 1 101 ? 13.845 -9.657 -5.931 1.00 94.88 101 THR A CA 1
ATOM 726 C C . THR A 1 101 ? 13.697 -11.149 -5.661 1.00 94.88 101 THR A C 1
ATOM 728 O O . THR A 1 101 ? 14.700 -11.858 -5.556 1.00 94.88 101 THR A O 1
ATOM 731 N N . ASN A 1 102 ? 12.454 -11.626 -5.635 1.00 94.81 102 ASN A N 1
ATOM 732 C CA . ASN A 1 102 ? 12.077 -13.025 -5.566 1.00 94.81 102 ASN A CA 1
ATOM 733 C C . ASN A 1 102 ? 11.198 -13.374 -6.775 1.00 94.81 102 ASN A C 1
ATOM 735 O O . ASN A 1 102 ? 10.101 -12.855 -6.948 1.00 94.81 102 ASN A O 1
ATOM 739 N N . VAL A 1 103 ? 11.692 -14.273 -7.625 1.00 90.12 103 VAL A N 1
ATOM 740 C CA . VAL A 1 103 ? 11.010 -14.677 -8.867 1.00 90.12 103 VAL A CA 1
ATOM 741 C C . VAL A 1 103 ? 9.805 -15.592 -8.640 1.00 90.12 103 VAL A C 1
ATOM 743 O O . VAL A 1 103 ? 9.047 -15.823 -9.577 1.00 90.12 103 VAL A O 1
ATOM 746 N N . TYR A 1 104 ? 9.650 -16.144 -7.433 1.00 91.31 104 TYR A N 1
ATOM 747 C CA . TYR A 1 104 ? 8.481 -16.950 -7.073 1.00 91.31 104 TYR A CA 1
ATOM 748 C C . TYR A 1 104 ? 7.292 -16.092 -6.641 1.00 91.31 104 TYR A C 1
ATOM 750 O O . TYR A 1 104 ? 6.161 -16.569 -6.684 1.00 91.31 104 TYR A O 1
ATOM 758 N N . ASP A 1 105 ? 7.543 -14.832 -6.287 1.00 86.31 105 ASP A N 1
ATOM 759 C CA . ASP A 1 105 ? 6.490 -13.853 -6.074 1.00 86.31 105 ASP A CA 1
ATOM 760 C C . ASP A 1 105 ? 5.987 -13.372 -7.439 1.00 86.31 105 ASP A C 1
ATOM 762 O O . ASP A 1 105 ? 6.759 -12.955 -8.306 1.00 86.31 105 ASP A O 1
ATOM 766 N N . THR A 1 106 ? 4.678 -13.469 -7.662 1.00 86.25 106 THR A N 1
ATOM 767 C CA . THR A 1 106 ? 4.078 -13.306 -8.995 1.00 86.25 106 THR A CA 1
ATOM 768 C C . THR A 1 106 ? 3.879 -11.849 -9.417 1.00 86.25 106 THR A C 1
ATOM 770 O O . THR A 1 106 ? 3.530 -11.595 -10.571 1.00 86.25 106 THR A O 1
ATOM 773 N N . VAL A 1 107 ? 4.088 -10.895 -8.505 1.00 93.56 107 VAL A N 1
ATOM 774 C CA . VAL A 1 107 ? 3.882 -9.454 -8.719 1.00 93.56 107 VAL A CA 1
ATOM 775 C C . VAL A 1 107 ? 5.148 -8.655 -8.420 1.00 93.56 107 VAL A C 1
ATOM 777 O O . VAL A 1 107 ? 6.040 -9.112 -7.711 1.00 93.56 107 VAL A O 1
ATOM 780 N N . MET A 1 108 ? 5.237 -7.450 -8.983 1.00 94.56 108 MET A N 1
ATOM 781 C CA . MET A 1 108 ? 6.424 -6.586 -8.885 1.00 94.56 108 MET A CA 1
ATOM 782 C C . MET A 1 108 ? 6.359 -5.588 -7.717 1.00 94.56 108 MET A C 1
ATOM 784 O O . MET A 1 108 ? 7.383 -5.040 -7.304 1.00 94.56 108 MET A O 1
ATOM 788 N N . GLY A 1 109 ? 5.165 -5.332 -7.195 1.00 95.31 109 GLY A N 1
ATOM 789 C CA . GLY A 1 109 ? 4.899 -4.338 -6.163 1.00 95.31 109 GLY A CA 1
ATOM 790 C C . GLY A 1 109 ? 3.400 -4.114 -6.002 1.00 95.31 109 GLY A C 1
ATOM 791 O O . GLY A 1 109 ? 2.614 -4.701 -6.749 1.00 95.31 109 GLY A O 1
ATOM 792 N N . TYR A 1 110 ? 3.025 -3.255 -5.057 1.00 96.44 110 TYR A N 1
ATOM 793 C CA . TYR A 1 110 ? 1.632 -2.967 -4.723 1.00 96.44 110 TYR A CA 1
ATOM 794 C C . TYR A 1 110 ? 1.423 -1.488 -4.346 1.00 96.44 110 TYR A C 1
ATOM 796 O O . TYR A 1 110 ? 1.263 -1.160 -3.175 1.00 96.44 110 TYR A O 1
ATOM 804 N N . PRO A 1 111 ? 1.454 -0.556 -5.319 1.00 96.25 111 PRO A N 1
ATOM 805 C CA . PRO A 1 111 ? 1.294 0.868 -5.031 1.00 96.25 111 PRO A CA 1
ATOM 806 C C . PRO A 1 111 ? -0.067 1.130 -4.385 1.00 96.25 111 PRO A C 1
ATOM 808 O O . PRO A 1 111 ? -1.102 0.817 -4.974 1.00 96.25 111 PRO A O 1
ATOM 811 N N . GLU A 1 112 ? -0.076 1.729 -3.199 1.00 94.88 112 GLU A N 1
ATOM 812 C CA . GLU A 1 112 ? -1.245 1.643 -2.323 1.00 94.88 112 GLU A CA 1
ATOM 813 C C . GLU A 1 112 ? -1.489 2.898 -1.476 1.00 94.88 112 GLU A C 1
ATOM 815 O O . GLU A 1 112 ? -0.636 3.779 -1.296 1.00 94.88 112 GLU A O 1
ATOM 820 N N . ILE A 1 113 ? -2.712 2.936 -0.948 1.00 92.00 113 ILE A N 1
ATOM 821 C CA . ILE A 1 113 ? -3.185 3.829 0.102 1.00 92.00 113 ILE A CA 1
ATOM 822 C C . ILE A 1 113 ? -3.680 2.961 1.262 1.00 92.00 113 ILE A C 1
ATOM 824 O O . ILE A 1 113 ? -4.590 2.152 1.108 1.00 92.00 113 ILE A O 1
ATOM 828 N N . ILE A 1 114 ? -3.069 3.131 2.427 1.00 92.75 114 ILE A N 1
ATOM 829 C CA . ILE A 1 114 ? -3.254 2.283 3.601 1.00 92.75 114 ILE A CA 1
ATOM 830 C C . ILE A 1 114 ? -4.068 3.038 4.644 1.00 92.75 114 ILE A C 1
ATOM 832 O O . ILE A 1 114 ? -3.789 4.202 4.948 1.00 92.75 114 ILE A O 1
ATOM 836 N N . TYR A 1 115 ? -5.029 2.340 5.239 1.00 90.88 115 TYR A N 1
ATOM 837 C CA . TYR A 1 115 ? -5.791 2.786 6.396 1.00 90.88 115 TYR A CA 1
ATOM 838 C C . TYR A 1 115 ? -5.718 1.735 7.510 1.00 90.88 115 TYR A C 1
ATOM 840 O O . TYR A 1 115 ? -5.973 0.559 7.266 1.00 90.88 115 TYR A O 1
ATOM 848 N N . GLY A 1 116 ? -5.387 2.145 8.735 1.00 91.44 116 GLY A N 1
ATOM 849 C CA . GLY A 1 116 ? -5.179 1.248 9.871 1.00 91.44 116 GLY A CA 1
ATOM 850 C C . GLY A 1 116 ? -3.712 0.856 10.051 1.00 91.44 116 GLY A C 1
ATOM 851 O O . GLY A 1 116 ? -2.838 1.719 10.133 1.00 91.44 116 GLY A O 1
ATOM 852 N N . TYR A 1 117 ? -3.452 -0.448 10.151 1.00 92.38 117 TYR A N 1
ATOM 853 C CA . TYR A 1 117 ? -2.131 -1.005 10.441 1.00 92.38 117 TYR A CA 1
ATOM 854 C C . TYR A 1 117 ? -1.701 -2.008 9.362 1.00 92.38 117 TYR A C 1
ATOM 856 O O . TYR A 1 117 ? -2.398 -3.000 9.152 1.00 92.38 117 TYR A O 1
ATOM 864 N N . LYS A 1 118 ? -0.549 -1.781 8.712 1.00 94.31 118 LYS A N 1
ATOM 865 C CA . LYS A 1 118 ? 0.111 -2.774 7.843 1.00 94.31 118 LYS A CA 1
ATOM 866 C C . LYS A 1 118 ? 1.157 -3.527 8.678 1.00 94.31 118 LYS A C 1
ATOM 868 O O . LYS A 1 118 ? 2.127 -2.900 9.119 1.00 94.31 118 LYS A O 1
ATOM 873 N N . PRO A 1 119 ? 1.018 -4.855 8.866 1.00 92.69 119 PRO A N 1
ATOM 874 C CA . PRO A 1 119 ? 2.000 -5.667 9.594 1.00 92.69 119 PRO A CA 1
ATOM 875 C C . PRO A 1 119 ? 3.417 -5.573 9.028 1.00 92.69 119 PRO A C 1
ATOM 877 O O . PRO A 1 119 ? 4.412 -5.593 9.753 1.00 92.69 119 PRO A O 1
ATOM 880 N N . TRP A 1 120 ? 3.512 -5.420 7.711 1.00 90.31 120 TRP A N 1
ATOM 881 C CA . TRP A 1 120 ? 4.765 -5.234 7.001 1.00 90.31 120 TRP A CA 1
ATOM 882 C C . TRP A 1 120 ? 5.289 -3.810 7.190 1.00 90.31 120 TRP A C 1
ATOM 884 O O . TRP A 1 120 ? 4.635 -2.840 6.813 1.00 90.31 120 TRP A O 1
ATOM 894 N N . GLY A 1 121 ? 6.481 -3.676 7.777 1.00 82.56 121 GLY A N 1
ATOM 895 C CA . GLY A 1 121 ? 7.112 -2.369 7.996 1.00 82.56 121 GLY A CA 1
ATOM 896 C C . GLY A 1 121 ? 6.480 -1.526 9.112 1.00 82.56 121 GLY A C 1
ATOM 897 O O . GLY A 1 121 ? 6.891 -0.382 9.287 1.00 82.56 121 GLY A O 1
ATOM 898 N N . GLN A 1 122 ? 5.528 -2.088 9.875 1.00 79.38 122 GLN A N 1
ATOM 899 C CA . GLN A 1 122 ? 4.842 -1.445 11.007 1.00 79.38 122 GLN A CA 1
ATOM 900 C C . GLN A 1 122 ? 4.246 -0.075 10.653 1.00 79.38 122 GLN A C 1
ATOM 902 O O . GLN A 1 122 ? 4.422 0.916 11.366 1.00 79.38 122 GLN A O 1
ATOM 907 N N . ILE A 1 123 ? 3.550 -0.014 9.520 1.00 84.62 123 ILE A N 1
ATOM 908 C CA . ILE A 1 123 ? 2.907 1.214 9.060 1.00 84.62 123 ILE A CA 1
ATOM 909 C C . ILE A 1 123 ? 1.621 1.395 9.850 1.00 84.62 123 ILE A C 1
ATOM 911 O O . ILE A 1 123 ? 0.751 0.528 9.817 1.00 84.62 123 ILE A O 1
ATOM 915 N N . ILE A 1 124 ? 1.495 2.529 10.532 1.00 84.62 124 ILE A N 1
ATOM 916 C CA . ILE A 1 124 ? 0.326 2.864 11.340 1.00 84.62 124 ILE A CA 1
ATOM 917 C C . ILE A 1 124 ? -0.247 4.212 10.916 1.00 84.62 124 ILE A C 1
ATOM 919 O O . ILE A 1 124 ? 0.469 5.211 10.811 1.00 84.62 124 ILE A O 1
ATOM 923 N N . THR A 1 125 ? -1.556 4.243 10.693 1.00 84.62 125 THR A N 1
ATOM 924 C CA . THR A 1 125 ? -2.303 5.489 10.547 1.00 84.62 125 THR A CA 1
ATOM 925 C C . THR A 1 125 ? -2.768 5.996 11.904 1.00 84.62 125 THR A C 1
ATOM 927 O O . THR A 1 125 ? -3.021 5.231 12.831 1.00 84.62 125 THR A O 1
ATOM 930 N N . GLY A 1 126 ? -2.946 7.305 12.019 1.00 76.50 126 GLY A N 1
ATOM 931 C CA . GLY A 1 126 ? -3.636 7.914 13.148 1.00 76.50 126 GLY A CA 1
ATOM 932 C C . GLY A 1 126 ? -5.082 7.426 13.297 1.00 76.50 126 GLY A C 1
ATOM 933 O O . GLY A 1 126 ? -5.710 6.943 12.352 1.00 76.50 126 GLY A O 1
ATOM 934 N N . GLN A 1 127 ? -5.606 7.586 14.511 1.00 72.44 127 GLN A N 1
ATOM 935 C CA . GLN A 1 127 ? -6.962 7.190 14.879 1.00 72.44 127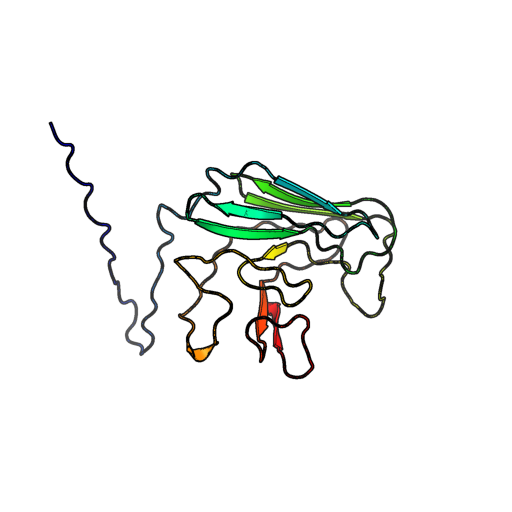 GLN A CA 1
ATOM 936 C C . GLN A 1 127 ? -8.019 7.970 14.091 1.00 72.44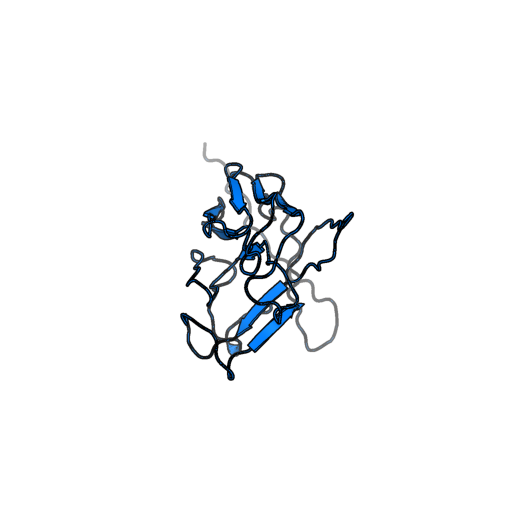 127 GLN A C 1
ATOM 938 O O . GLN A 1 127 ? -7.871 9.161 13.826 1.00 72.44 127 GLN A O 1
ATOM 943 N N . SER A 1 128 ? -9.126 7.302 13.776 1.00 73.94 128 SER A N 1
ATOM 944 C CA . SER A 1 128 ? -10.235 7.869 13.011 1.00 73.94 128 SER A CA 1
ATOM 945 C C . SER A 1 128 ? -11.545 7.739 13.777 1.00 73.94 128 SER A C 1
ATOM 947 O O . SER A 1 128 ? -11.875 6.646 14.238 1.00 73.94 128 SER A O 1
ATOM 949 N N . PRO A 1 129 ? -12.356 8.802 13.874 1.00 70.88 129 PRO A N 1
ATOM 950 C CA . PRO A 1 129 ? -13.628 8.731 14.588 1.00 70.88 129 PRO A CA 1
ATOM 951 C C . PRO A 1 129 ? -14.646 7.780 13.934 1.00 70.88 129 PRO A C 1
ATOM 953 O O . PRO A 1 129 ? -15.644 7.454 14.567 1.00 70.88 129 PRO A O 1
ATOM 956 N N . TYR A 1 130 ? -14.413 7.340 12.692 1.00 74.44 130 TYR A N 1
ATOM 957 C CA . TYR A 1 130 ? -15.366 6.537 11.921 1.00 74.44 130 TYR A CA 1
ATOM 958 C C . TYR A 1 130 ? -15.122 5.028 12.012 1.00 74.44 130 TYR A C 1
ATOM 960 O O . TYR A 1 130 ? -16.075 4.257 12.027 1.00 74.44 130 TYR A O 1
ATOM 968 N N . LEU A 1 131 ? -13.858 4.600 12.058 1.00 83.50 131 LEU A N 1
ATOM 969 C CA . LEU A 1 131 ? -13.490 3.185 12.097 1.00 83.50 131 LEU A CA 1
ATOM 970 C C . LEU A 1 131 ? -12.129 3.026 12.776 1.00 83.50 131 LEU A C 1
ATOM 972 O O . LEU A 1 131 ? -11.117 3.475 12.249 1.00 83.50 131 LEU A O 1
ATOM 976 N N . GLN A 1 132 ? -12.087 2.392 13.940 1.00 86.06 132 GLN A N 1
ATOM 977 C CA . GLN A 1 132 ? -10.832 2.153 14.652 1.00 86.06 132 GLN A CA 1
ATOM 978 C C . GLN A 1 132 ? -10.213 0.842 14.166 1.00 86.06 132 GLN A C 1
ATOM 980 O O . GLN A 1 132 ? -10.828 -0.212 14.305 1.00 86.06 132 GLN A O 1
ATOM 985 N N . LEU A 1 133 ? -9.009 0.921 13.596 1.00 89.69 133 LEU A N 1
ATOM 986 C CA . LEU A 1 133 ? -8.193 -0.229 13.210 1.00 89.69 133 LEU A CA 1
ATOM 987 C C . LEU A 1 133 ? -6.780 -0.061 13.791 1.00 89.69 133 LEU A C 1
ATOM 989 O O . LEU A 1 133 ? -6.283 1.067 13.806 1.00 89.69 133 LEU A O 1
ATOM 993 N N . PRO A 1 134 ? -6.122 -1.147 14.226 1.00 93.00 134 PRO A N 1
ATOM 994 C CA . PRO A 1 134 ? -6.622 -2.523 14.250 1.00 93.00 134 PRO A CA 1
ATOM 995 C C . PRO A 1 134 ? -7.676 -2.740 15.351 1.00 93.00 134 PRO A C 1
ATOM 997 O O . PRO A 1 134 ? -7.701 -2.050 16.366 1.00 93.00 134 PRO A O 1
ATOM 1000 N N . ALA A 1 135 ? -8.576 -3.701 15.145 1.00 92.31 135 ALA A N 1
ATOM 1001 C CA . ALA A 1 135 ? -9.582 -4.107 16.125 1.00 92.31 135 ALA A CA 1
ATOM 1002 C C . ALA A 1 135 ? -9.931 -5.588 15.935 1.00 92.31 135 ALA A C 1
ATOM 1004 O O . ALA A 1 135 ? -9.670 -6.173 14.882 1.00 92.31 135 ALA A O 1
ATOM 1005 N N . LYS A 1 136 ? -10.517 -6.218 16.958 1.00 95.00 136 LYS A N 1
ATOM 1006 C CA . LYS A 1 136 ? -10.974 -7.606 16.839 1.00 95.00 136 LYS A CA 1
ATOM 1007 C C . LYS A 1 136 ? -12.145 -7.673 15.867 1.00 95.00 136 LYS A C 1
ATOM 1009 O O . LYS A 1 136 ? -13.084 -6.897 15.988 1.00 95.00 136 LYS A O 1
ATOM 1014 N N . VAL A 1 137 ? -12.132 -8.665 14.980 1.00 91.75 137 VAL A N 1
ATOM 1015 C CA . VAL A 1 137 ? -13.178 -8.854 13.961 1.00 91.75 137 VAL A CA 1
ATOM 1016 C C . VAL A 1 137 ? -14.586 -8.899 14.565 1.00 91.75 137 VAL A C 1
ATOM 1018 O O . VAL A 1 137 ? -15.495 -8.283 14.027 1.00 91.75 137 VAL A O 1
ATOM 1021 N N . GLY A 1 138 ? -14.762 -9.573 15.707 1.00 93.12 138 GLY A N 1
ATOM 1022 C CA . GLY A 1 138 ? -16.063 -9.664 16.387 1.00 93.12 138 GLY A CA 1
ATOM 1023 C C . GLY A 1 138 ? -16.577 -8.349 16.986 1.00 93.12 138 GLY A C 1
ATOM 1024 O O . GLY A 1 138 ? -17.760 -8.266 17.301 1.00 93.12 138 GLY A O 1
ATOM 1025 N N . ASP A 1 139 ? -15.712 -7.342 17.117 1.00 92.31 139 ASP A N 1
ATOM 1026 C CA . ASP A 1 139 ? -16.042 -6.024 17.666 1.00 92.31 139 ASP A CA 1
ATOM 1027 C C . ASP A 1 139 ? -16.204 -4.963 16.558 1.00 92.31 139 ASP A C 1
ATOM 1029 O O . ASP A 1 139 ? -16.578 -3.823 16.839 1.00 92.31 139 ASP A O 1
ATOM 1033 N N . LEU A 1 140 ? -15.905 -5.310 15.298 1.00 87.62 140 LEU A N 1
ATOM 1034 C CA . LEU A 1 140 ? -16.003 -4.384 14.174 1.00 87.62 140 LEU A CA 1
ATOM 1035 C C . LEU A 1 140 ? -17.467 -4.166 13.761 1.00 87.62 140 LEU A C 1
ATOM 1037 O O . LEU A 1 140 ? -18.232 -5.130 13.659 1.00 87.62 140 LEU A O 1
ATOM 1041 N N . PRO A 1 141 ? -17.868 -2.917 13.458 1.00 86.00 141 PRO A N 1
ATOM 1042 C CA . PRO A 1 141 ? -19.143 -2.673 12.800 1.00 86.00 141 PRO A CA 1
ATOM 1043 C C . PRO A 1 141 ? -19.101 -3.208 11.357 1.00 86.00 141 PRO A C 1
ATOM 1045 O O . PRO A 1 141 ? -18.019 -3.465 10.826 1.00 86.00 141 PRO A O 1
ATOM 1048 N N . PRO A 1 142 ? -20.249 -3.320 10.669 1.00 82.81 142 PRO A N 1
ATOM 1049 C CA . PRO A 1 142 ? -20.258 -3.500 9.222 1.00 82.81 142 PRO A CA 1
ATOM 1050 C C . PRO A 1 142 ? -19.435 -2.404 8.526 1.00 82.81 142 PRO A C 1
ATOM 1052 O O . PRO A 1 142 ? -19.632 -1.215 8.783 1.00 82.81 142 PRO A O 1
ATOM 1055 N N . ILE A 1 143 ? -18.520 -2.805 7.641 1.00 82.25 143 ILE A N 1
ATOM 1056 C CA . ILE A 1 143 ? -17.646 -1.898 6.887 1.00 82.25 143 ILE A CA 1
ATOM 1057 C C . ILE A 1 143 ? -18.090 -1.912 5.427 1.00 82.25 143 ILE A C 1
ATOM 1059 O O . ILE A 1 143 ? -18.216 -2.974 4.821 1.00 82.25 143 ILE A O 1
ATOM 1063 N N . VAL A 1 144 ? -18.307 -0.726 4.859 1.00 80.31 144 VAL A N 1
ATOM 1064 C CA . VAL A 1 144 ? -18.637 -0.552 3.442 1.00 80.31 144 VAL A CA 1
ATOM 1065 C C . VAL A 1 144 ? -17.662 0.450 2.836 1.00 80.31 144 VAL A C 1
ATOM 1067 O O . VAL A 1 144 ? -17.511 1.557 3.353 1.00 80.31 144 VAL A O 1
ATOM 1070 N N . ALA A 1 145 ? -17.008 0.066 1.740 1.00 78.06 145 ALA A N 1
ATOM 1071 C CA . ALA A 1 145 ? -16.077 0.912 1.004 1.00 78.06 145 ALA A CA 1
ATOM 1072 C C . ALA A 1 145 ? -16.634 1.222 -0.391 1.00 78.06 145 ALA A C 1
ATOM 1074 O O . ALA A 1 145 ? -16.943 0.316 -1.163 1.00 78.06 145 ALA A O 1
ATOM 1075 N N . TYR A 1 146 ? -16.735 2.511 -0.718 1.00 79.56 146 TYR A N 1
ATOM 1076 C CA . TYR A 1 146 ? -17.103 2.990 -2.048 1.00 79.56 146 TYR A CA 1
ATOM 1077 C C . TYR A 1 146 ? -15.916 3.704 -2.673 1.00 79.56 146 TYR A C 1
ATOM 1079 O O . TYR A 1 146 ? -15.337 4.609 -2.072 1.00 79.56 146 TYR A O 1
ATOM 1087 N N . ILE A 1 147 ? -15.588 3.323 -3.900 1.00 78.38 147 ILE A N 1
ATOM 1088 C CA . ILE A 1 147 ? -14.484 3.901 -4.653 1.00 78.38 147 ILE A CA 1
ATOM 1089 C C . ILE A 1 147 ? -14.947 4.223 -6.068 1.00 78.38 147 ILE A C 1
ATOM 1091 O O . ILE A 1 147 ? -15.589 3.415 -6.736 1.00 78.38 147 ILE A O 1
ATOM 1095 N N . ASN A 1 148 ? -14.609 5.421 -6.530 1.00 85.38 148 ASN A N 1
ATOM 1096 C CA . ASN A 1 148 ? -14.693 5.763 -7.939 1.00 85.38 148 ASN A CA 1
ATOM 1097 C C . ASN A 1 148 ? -13.283 5.660 -8.514 1.00 85.38 148 ASN A C 1
ATOM 1099 O O . ASN A 1 148 ? -12.381 6.356 -8.045 1.00 85.38 148 ASN A O 1
ATOM 1103 N N . TYR A 1 149 ? -13.090 4.780 -9.490 1.00 86.44 149 TYR A N 1
ATOM 1104 C CA . TYR A 1 149 ? -11.770 4.466 -10.015 1.00 86.44 149 TYR A CA 1
ATOM 1105 C C . TYR A 1 149 ? -11.786 4.299 -11.533 1.00 86.44 149 TYR A C 1
ATOM 1107 O O . TYR A 1 149 ? -12.806 4.005 -12.153 1.00 86.44 149 TYR A O 1
ATOM 1115 N N . SER A 1 150 ? -10.608 4.470 -12.126 1.00 89.50 150 SER A N 1
ATOM 1116 C CA . SER A 1 150 ? -10.319 4.147 -13.518 1.00 89.50 150 SER A CA 1
ATOM 1117 C C . SER A 1 150 ? -8.947 3.496 -13.569 1.00 89.50 150 SER A C 1
ATOM 1119 O O . SER A 1 150 ? -8.019 3.962 -12.910 1.00 89.50 150 SER A O 1
ATOM 1121 N N . LEU A 1 151 ? -8.811 2.438 -14.365 1.00 93.00 151 LEU A N 1
ATOM 1122 C CA . LEU A 1 151 ? -7.590 1.640 -14.457 1.00 93.00 151 LEU A CA 1
ATOM 1123 C C . LEU A 1 151 ? -7.195 1.452 -15.915 1.00 93.00 151 LEU A C 1
ATOM 1125 O O . LEU A 1 151 ? -8.044 1.387 -16.805 1.00 93.00 151 LEU A O 1
ATOM 1129 N N . GLY A 1 152 ? -5.894 1.332 -16.151 1.00 93.06 152 GLY A N 1
ATOM 1130 C CA . GLY A 1 152 ? -5.352 1.035 -17.464 1.00 93.06 152 GLY A CA 1
ATOM 1131 C C . GLY A 1 152 ? -3.986 0.381 -17.348 1.00 93.06 152 GLY A C 1
ATOM 1132 O O . GLY A 1 152 ? -3.092 0.916 -16.700 1.00 93.06 152 GLY A O 1
ATOM 1133 N N . PHE A 1 153 ? -3.818 -0.749 -18.032 1.00 92.06 153 PHE A N 1
ATOM 1134 C CA . PHE A 1 153 ? -2.558 -1.492 -18.094 1.00 92.06 153 PHE A CA 1
ATOM 1135 C C . PHE A 1 153 ? -2.078 -1.593 -19.549 1.00 92.06 153 PHE A C 1
ATOM 1137 O O . PHE A 1 153 ? -2.023 -2.688 -20.106 1.00 92.06 153 PHE A O 1
ATOM 1144 N N . PRO A 1 154 ? -1.768 -0.464 -20.218 1.00 89.44 154 PRO A N 1
ATOM 1145 C CA . PRO A 1 154 ? -1.501 -0.459 -21.657 1.00 89.44 154 PRO A CA 1
ATOM 1146 C C . PRO A 1 154 ? -0.296 -1.323 -22.052 1.00 89.44 154 PRO A C 1
ATOM 1148 O O . PRO A 1 154 ? -0.276 -1.867 -23.149 1.00 89.44 154 PRO A O 1
ATOM 1151 N N . ASN A 1 155 ? 0.689 -1.467 -21.159 1.00 86.81 155 ASN A N 1
ATOM 1152 C CA . ASN A 1 155 ? 1.925 -2.215 -21.398 1.00 86.81 155 ASN A CA 1
ATOM 1153 C C . ASN A 1 155 ? 2.266 -3.144 -20.221 1.00 86.81 155 ASN A C 1
ATOM 1155 O O . ASN A 1 155 ? 3.418 -3.226 -19.802 1.00 86.81 155 ASN A O 1
ATOM 1159 N N . GLY A 1 156 ? 1.268 -3.815 -19.643 1.00 86.25 156 GLY A N 1
ATOM 1160 C CA . GLY A 1 156 ? 1.494 -4.661 -18.475 1.00 86.25 156 GLY A CA 1
ATOM 1161 C C . GLY A 1 156 ? 0.261 -5.431 -18.031 1.00 86.25 156 GLY A C 1
ATOM 1162 O O . GLY A 1 156 ? -0.713 -5.567 -18.767 1.00 86.25 156 GLY A O 1
ATOM 1163 N N . ARG A 1 157 ? 0.333 -5.957 -16.811 1.00 89.38 157 ARG A N 1
ATOM 1164 C CA . ARG A 1 157 ? -0.773 -6.615 -16.118 1.00 89.38 157 ARG A CA 1
ATOM 1165 C C . ARG A 1 157 ? -0.782 -6.140 -14.676 1.00 89.38 157 ARG A C 1
ATOM 1167 O O . ARG A 1 157 ? 0.275 -5.845 -14.125 1.00 89.38 157 ARG A O 1
ATOM 1174 N N . GLY A 1 158 ? -1.965 -6.101 -14.102 1.00 89.94 158 GLY A N 1
ATOM 1175 C CA . GLY A 1 158 ? -2.192 -5.795 -12.705 1.00 89.94 158 GLY A CA 1
ATOM 1176 C C . GLY A 1 158 ? -3.657 -6.020 -12.386 1.00 89.94 158 GLY A C 1
ATOM 1177 O O . GLY A 1 158 ? -4.455 -6.349 -13.272 1.00 89.94 158 GLY A O 1
ATOM 1178 N N . ASP A 1 159 ? -3.983 -5.828 -11.127 1.00 92.19 159 ASP A N 1
ATOM 1179 C CA . ASP A 1 159 ? -5.335 -5.783 -10.615 1.00 92.19 159 ASP A CA 1
ATOM 1180 C C . ASP A 1 159 ? -5.553 -4.454 -9.887 1.00 92.19 159 ASP A C 1
ATOM 1182 O O . ASP A 1 159 ? -4.745 -3.520 -9.944 1.00 92.19 159 ASP A O 1
ATOM 1186 N N . PHE A 1 160 ? -6.721 -4.354 -9.280 1.00 91.69 160 PHE A N 1
ATOM 1187 C CA . PHE A 1 160 ? -7.029 -3.355 -8.287 1.00 91.69 160 PHE A CA 1
ATOM 1188 C C . PHE A 1 160 ? -7.785 -4.093 -7.194 1.00 91.69 160 PHE A C 1
ATOM 1190 O O . PHE A 1 160 ? -8.864 -4.623 -7.465 1.00 91.69 160 PHE A O 1
ATOM 1197 N N . SER A 1 161 ? -7.196 -4.151 -6.007 1.00 92.50 161 SER A N 1
ATOM 1198 C CA . SER A 1 161 ? -7.705 -4.946 -4.898 1.00 92.50 161 SER A CA 1
ATOM 1199 C C . SER A 1 161 ? -7.810 -4.132 -3.621 1.00 92.50 161 SER A C 1
ATOM 1201 O O . SER A 1 161 ? -7.073 -3.169 -3.406 1.00 92.50 161 SER A O 1
ATOM 1203 N N . PHE A 1 162 ? -8.700 -4.565 -2.739 1.00 92.00 162 PHE A N 1
ATOM 1204 C CA . PHE A 1 162 ? -8.553 -4.285 -1.316 1.00 92.00 162 PHE A CA 1
ATOM 1205 C C . PHE A 1 162 ? -7.719 -5.398 -0.691 1.00 92.00 162 PHE A C 1
ATOM 1207 O O . PHE A 1 162 ? -8.015 -6.559 -0.941 1.00 92.00 162 PHE A O 1
ATOM 1214 N N . ASP A 1 163 ? -6.721 -5.050 0.120 1.00 94.25 163 ASP A N 1
ATOM 1215 C CA . ASP A 1 163 ? -5.939 -6.010 0.907 1.00 94.25 163 ASP A CA 1
ATOM 1216 C C . ASP A 1 163 ? -6.165 -5.756 2.403 1.00 94.25 163 ASP A C 1
ATOM 1218 O O . ASP A 1 163 ? -6.180 -4.611 2.867 1.00 94.25 163 ASP A O 1
ATOM 1222 N N . MET A 1 164 ? -6.396 -6.830 3.153 1.00 94.12 164 MET A N 1
ATOM 1223 C CA . MET A 1 164 ? -6.663 -6.809 4.583 1.00 94.12 164 MET A CA 1
ATOM 1224 C C . MET A 1 164 ? -5.953 -7.973 5.264 1.00 94.12 164 MET A C 1
ATOM 1226 O O . MET A 1 164 ? -6.082 -9.128 4.858 1.00 94.12 164 MET A O 1
ATOM 1230 N N . TRP A 1 165 ? -5.306 -7.672 6.387 1.00 96.00 165 TRP A N 1
ATOM 1231 C CA . TRP A 1 165 ? -4.605 -8.657 7.201 1.00 96.00 165 TRP A CA 1
ATOM 1232 C C . TRP A 1 165 ? -5.341 -8.905 8.515 1.00 96.00 165 TRP A C 1
ATOM 1234 O O . TRP A 1 165 ? -5.563 -7.987 9.306 1.00 96.00 165 TRP A O 1
ATOM 1244 N N . LEU A 1 166 ? -5.704 -10.163 8.764 1.00 96.06 166 LEU A N 1
ATOM 1245 C CA . LEU A 1 166 ? -6.264 -10.623 10.030 1.00 96.06 166 LEU A CA 1
ATOM 1246 C C . LEU A 1 166 ? -5.166 -11.326 10.812 1.00 96.06 166 LEU A C 1
ATOM 1248 O O . LEU A 1 166 ? -4.706 -12.401 10.428 1.00 96.06 166 LEU A O 1
ATOM 1252 N N . THR A 1 167 ? -4.777 -10.718 11.927 1.00 96.19 167 THR A N 1
ATOM 1253 C CA . THR A 1 167 ? -3.643 -11.180 12.719 1.00 96.19 167 THR A CA 1
ATOM 1254 C C . THR A 1 167 ? -4.044 -11.578 14.130 1.00 96.19 167 THR A C 1
ATOM 1256 O O . THR A 1 167 ? -4.986 -11.036 14.712 1.00 96.19 167 THR A O 1
ATOM 1259 N N . ARG A 1 168 ? -3.298 -12.512 14.731 1.00 94.25 168 ARG A N 1
ATOM 1260 C CA . ARG A 1 168 ? -3.543 -12.917 16.133 1.00 94.25 168 ARG A CA 1
ATOM 1261 C C . ARG A 1 168 ? -3.124 -11.871 17.166 1.00 94.25 168 ARG A C 1
ATOM 1263 O O . ARG A 1 168 ? -3.668 -11.844 18.270 1.00 94.25 168 ARG A O 1
ATOM 1270 N N . SER A 1 169 ? -2.153 -11.035 16.818 1.00 92.25 169 SER A N 1
ATOM 1271 C CA . SER A 1 169 ? -1.655 -9.940 17.657 1.00 92.25 169 SER A CA 1
ATOM 1272 C C . SER A 1 169 ? -2.205 -8.602 17.169 1.00 92.25 169 SER A C 1
ATOM 1274 O O . SER A 1 169 ? -2.518 -8.467 15.990 1.00 92.25 169 SER A O 1
ATOM 1276 N N . TYR A 1 170 ? -2.305 -7.620 18.071 1.00 90.69 170 TYR A N 1
ATOM 1277 C CA . TYR A 1 170 ? -2.898 -6.307 17.780 1.00 90.69 170 TYR A CA 1
ATOM 1278 C C . TYR A 1 170 ? -2.093 -5.510 16.739 1.00 90.69 170 TYR A C 1
ATOM 1280 O O . TYR A 1 170 ? -2.680 -4.937 15.836 1.00 90.69 170 TYR A O 1
ATOM 1288 N N . GLU A 1 171 ? -0.760 -5.533 16.815 1.00 92.00 171 GLU A N 1
ATOM 1289 C CA . GLU A 1 171 ? 0.142 -4.811 15.903 1.00 92.00 171 GLU A CA 1
ATOM 1290 C C . GLU A 1 171 ? 1.415 -5.643 15.662 1.00 92.00 171 GLU A C 1
ATOM 1292 O O . GLU A 1 171 ? 2.472 -5.378 16.249 1.00 92.00 171 GLU A O 1
ATOM 1297 N N . PRO A 1 172 ? 1.326 -6.741 14.895 1.00 92.44 172 PRO A N 1
ATOM 1298 C CA . PRO A 1 172 ? 2.470 -7.616 14.688 1.00 92.44 172 PRO A CA 1
ATOM 1299 C C . PRO A 1 172 ? 3.463 -7.023 13.685 1.00 92.44 172 PRO A C 1
ATOM 1301 O O . PRO A 1 172 ? 3.080 -6.446 12.677 1.00 92.44 172 PRO A O 1
ATOM 1304 N N . SER A 1 173 ? 4.756 -7.255 13.903 1.00 90.19 173 SER A N 1
ATOM 1305 C CA . SER A 1 173 ? 5.825 -6.835 12.983 1.00 90.19 173 SER A CA 1
ATOM 1306 C C . SER A 1 173 ? 6.022 -7.754 11.766 1.00 90.19 173 SER A C 1
ATOM 1308 O O . SER A 1 173 ? 6.936 -7.539 10.972 1.00 90.19 173 SER A O 1
ATOM 1310 N N . SER A 1 174 ? 5.229 -8.821 11.659 1.00 91.62 174 SER A N 1
ATOM 1311 C CA . SER A 1 174 ? 5.235 -9.803 10.569 1.00 91.62 174 SER A CA 1
ATOM 1312 C C . SER A 1 174 ? 3.967 -10.651 10.642 1.00 91.62 174 SER A C 1
ATOM 1314 O O . SER A 1 174 ? 3.305 -10.664 11.678 1.00 91.62 174 SER A O 1
ATOM 1316 N N . VAL A 1 175 ? 3.658 -11.387 9.581 1.00 93.81 175 VAL A N 1
ATOM 1317 C CA . VAL A 1 175 ? 2.540 -12.341 9.548 1.00 93.81 175 VAL A CA 1
ATOM 1318 C C . VAL A 1 175 ? 3.069 -13.772 9.504 1.00 93.81 175 VAL A C 1
ATOM 1320 O O . VAL A 1 175 ? 4.161 -14.032 8.992 1.00 93.81 175 VAL A O 1
ATOM 1323 N N . GLY A 1 176 ? 2.315 -14.700 10.081 1.00 93.06 176 GLY A N 1
ATOM 1324 C CA . GLY A 1 176 ? 2.644 -16.119 10.144 1.00 93.06 176 GLY A CA 1
ATOM 1325 C C . GLY A 1 176 ? 1.586 -17.008 9.498 1.00 93.06 176 GLY A C 1
ATOM 1326 O O . GLY A 1 176 ? 0.567 -16.547 9.001 1.00 93.06 176 GLY A O 1
ATOM 1327 N N . ALA A 1 177 ? 1.815 -18.321 9.562 1.00 94.06 177 ALA A N 1
ATOM 1328 C CA . ALA A 1 177 ? 0.937 -19.330 8.959 1.00 94.06 177 ALA A CA 1
ATOM 1329 C C . ALA A 1 177 ? -0.491 -19.378 9.544 1.00 94.06 177 ALA A C 1
ATOM 1331 O O . ALA A 1 177 ? -1.371 -19.982 8.940 1.00 94.06 177 ALA A O 1
ATOM 1332 N N . ASP A 1 178 ? -0.698 -18.772 10.716 1.00 94.19 178 ASP A N 1
ATOM 1333 C CA . ASP A 1 178 ? -1.996 -18.705 11.397 1.00 94.19 178 ASP A CA 1
ATOM 1334 C C . ASP A 1 178 ? -2.708 -17.352 11.187 1.00 94.19 178 ASP A C 1
ATOM 1336 O O . ASP A 1 178 ? -3.783 -17.139 11.751 1.00 94.19 178 ASP A O 1
ATOM 1340 N N . ASP A 1 179 ? -2.098 -16.430 10.438 1.00 96.56 179 ASP A N 1
ATOM 1341 C CA . ASP A 1 179 ? -2.708 -15.161 10.039 1.00 96.56 179 ASP A CA 1
ATOM 1342 C C . ASP A 1 179 ? -3.327 -15.306 8.638 1.00 96.56 179 ASP A C 1
ATOM 1344 O O . ASP A 1 179 ? -3.003 -16.232 7.890 1.00 96.56 179 ASP A O 1
ATOM 1348 N N . LEU A 1 180 ? -4.244 -14.406 8.283 1.00 96.94 180 LEU A N 1
ATOM 1349 C CA . LEU A 1 180 ? -4.990 -14.477 7.027 1.00 96.94 180 LEU A CA 1
ATOM 1350 C C . LEU A 1 180 ? -4.856 -13.179 6.227 1.00 96.94 180 LEU A C 1
ATOM 1352 O O . LEU A 1 180 ? -5.137 -12.099 6.744 1.00 96.94 180 LEU A O 1
ATOM 1356 N N . GLU A 1 181 ? -4.485 -13.324 4.957 1.00 95.94 181 GLU A N 1
ATOM 1357 C CA . GLU A 1 181 ? -4.591 -12.294 3.921 1.00 95.94 181 GLU A CA 1
ATOM 1358 C C . GLU A 1 181 ? -5.944 -12.436 3.218 1.00 95.94 181 GLU A C 1
ATOM 1360 O O . GLU A 1 181 ? -6.334 -13.539 2.817 1.00 95.94 181 GLU A O 1
ATOM 1365 N N . ILE A 1 182 ? -6.679 -11.335 3.088 1.00 95.19 182 ILE A N 1
ATOM 1366 C CA . ILE A 1 182 ? -7.944 -11.292 2.359 1.00 95.19 182 ILE A CA 1
ATOM 1367 C C . ILE A 1 182 ? -7.836 -10.218 1.289 1.00 95.19 182 ILE A C 1
ATOM 1369 O O . ILE A 1 182 ? -7.817 -9.029 1.604 1.00 95.19 182 ILE A O 1
ATOM 1373 N N . MET A 1 183 ? -7.857 -10.660 0.034 1.00 94.25 183 MET A N 1
ATOM 1374 C CA . MET A 1 183 ? -7.908 -9.782 -1.128 1.00 94.25 183 MET A CA 1
ATOM 1375 C C . MET A 1 183 ? -9.298 -9.819 -1.775 1.00 94.25 183 MET A C 1
ATOM 1377 O O . MET A 1 183 ? -9.876 -10.902 -1.927 1.00 94.25 183 MET A O 1
ATOM 1381 N N . VAL A 1 184 ? -9.834 -8.650 -2.141 1.00 90.12 184 VAL A N 1
ATOM 1382 C CA . VAL A 1 184 ? -11.133 -8.479 -2.833 1.00 90.12 184 VAL A CA 1
ATOM 1383 C C . VAL A 1 184 ? -10.946 -7.737 -4.141 1.00 90.12 184 VAL A C 1
ATOM 1385 O O . VAL A 1 184 ? -10.311 -6.659 -4.089 1.00 90.12 184 VAL A O 1
#

pLDDT: mean 79.04, std 21.95, range [31.42, 97.19]

Radius of gyration: 19.77 Å; chains: 1; bounding box: 55×59×39 Å

Secondary structure (DSSP, 8-state):
-PPPPPPPP--------SSS---------TT----TT---EEEEE-TTPPP--EEEE-TTS-EEEEE---TTEEEEEEEEEEEEETTEEEEEEEEEEEEESSTTSS-S---EEE-SEETGGGEEPPP-SS--SS--GGGPPP-----------TTS------EEEE-SSSS-SS--TTSEEEE-

Foldseek 3Di:
DDDDDDDDDDDDQDDDDDDPDRDPDPPCPVPPPQLQDWDKDKDKAWQLGDWDKDWTAGPQRWIKIWTLFQPFWHDFGDIWMWIQDSHGIDTDDDGGPTDTPDPVPPDRGDGDIGGAFDLEPGDGHDAHPPFHPPDDPVPGDDDDDDDDDDDDDPPHDDDDWDWDKAAPDRRHNDHDPPIDIDID

Sequence (184 aa):
MALPLSPAASASVTTLGSGPWEYVELIPPVNATVLEVVPCVMLSQAPGGQYSQYNLTFASGVSVVITPDAWNTRSGSGEVTVRACGNGFFASIVNYNATATNVYDTVMGYPEIIYGYKPWGQIITGQSPYLQLPAKVGDLPPIVAYINYSLGFPNGRGDFSFDMWLTRSYEPSSVGADDLEIMV